Protein AF-A0A8F1MCR7-F1 (afdb_monomer)

Radius of gyration: 17.25 Å; Cα contacts (8 Å, |Δi|>4): 186; chains: 1; bounding box: 39×40×49 Å

Mean predicted aligned error: 11.76 Å

Foldseek 3Di:
DEEEEEAPDLQSVLVVLLVCVVCVPYAYEYEYCDPDDPPDDPRHHYDHAQPPQAPHQEYEYDPPDDPVRHDYPHDYHYLVRVCVVPDLFEDDDDDDDPCSVVVLVVVVVVVVPPPDDDDDDDVVCSSPRSVDPPVVVVPPDDDDDDYDDDDD

Solvent-accessible surface area (backbone atoms only — not comparable to full-atom values): 9572 Å² total; per-residue (Å²): 100,39,38,32,36,39,35,71,50,74,57,28,55,37,49,54,52,43,50,43,72,74,39,76,82,46,47,52,37,39,26,26,85,52,92,74,70,82,90,69,60,92,91,46,50,75,42,69,39,58,75,89,44,47,85,29,55,32,37,39,40,38,89,89,55,63,70,90,67,60,61,54,77,41,46,82,43,33,71,67,55,52,46,66,75,66,55,85,59,69,70,77,88,79,80,65,97,69,60,42,70,58,56,53,54,51,52,50,57,58,46,69,74,41,99,60,94,82,74,76,65,46,94,89,32,51,60,52,52,65,70,47,80,69,55,84,80,64,76,86,78,74,90,84,76,82,87,74,83,83,80,133

InterPro domains:
  IPR036565 Mur-like, catalytic domain superfamily [G3DSA:3.40.1190.10] (74-145)
  IPR036565 Mur-like, catalytic domain superfamily [SSF53623] (76-114)

Organism: NCBI:txid2841263

pLDDT: mean 71.03, std 22.62, range [20.48, 92.31]

Structure (mmCIF, N/CA/C/O backbone):
data_AF-A0A8F1MCR7-F1
#
_entry.id   AF-A0A8F1MCR7-F1
#
loop_
_atom_site.group_PDB
_atom_site.id
_atom_site.type_symbol
_atom_site.label_atom_id
_atom_site.label_alt_id
_atom_site.label_comp_id
_atom_site.label_asym_id
_atom_site.label_entity_id
_atom_site.label_seq_id
_atom_site.pdbx_PDB_ins_code
_atom_site.Cartn_x
_atom_site.Cartn_y
_atom_site.Cartn_z
_atom_site.occupancy
_atom_site.B_iso_or_equiv
_atom_site.auth_seq_id
_atom_site.auth_comp_id
_atom_site.auth_asym_id
_atom_site.auth_atom_id
_atom_site.pdbx_PDB_model_num
ATOM 1 N N . MET A 1 1 ? -8.816 -7.403 -13.051 1.00 87.75 1 MET A N 1
ATOM 2 C CA . MET A 1 1 ? -8.450 -6.153 -12.355 1.00 87.75 1 MET A CA 1
ATOM 3 C C . MET A 1 1 ? -6.977 -6.242 -12.027 1.00 87.75 1 MET A C 1
ATOM 5 O O . MET A 1 1 ? -6.592 -7.187 -11.345 1.00 87.75 1 MET A O 1
ATOM 9 N N . LYS A 1 2 ? -6.180 -5.303 -12.524 1.00 90.12 2 LYS A N 1
ATOM 10 C CA . LYS A 1 2 ? -4.730 -5.248 -12.365 1.00 90.12 2 LYS A CA 1
ATOM 11 C C . LYS A 1 2 ? -4.374 -4.245 -11.271 1.00 90.12 2 LYS A C 1
ATOM 13 O O . LYS A 1 2 ? -4.621 -3.047 -11.412 1.00 90.12 2 LYS A O 1
ATOM 18 N N . ILE A 1 3 ? -3.813 -4.743 -10.172 1.00 92.19 3 ILE A N 1
ATOM 19 C CA . ILE A 1 3 ? -3.396 -3.940 -9.020 1.00 92.19 3 ILE A CA 1
ATOM 20 C C . ILE A 1 3 ? -1.873 -3.890 -8.984 1.00 92.19 3 ILE A C 1
ATOM 22 O O . ILE A 1 3 ? -1.202 -4.916 -8.864 1.00 92.19 3 ILE A O 1
ATOM 26 N N . VAL A 1 4 ? -1.326 -2.680 -9.040 1.00 92.31 4 VAL A N 1
ATOM 27 C CA . VAL A 1 4 ? 0.113 -2.440 -8.965 1.00 92.31 4 VAL A CA 1
ATOM 28 C C . VAL A 1 4 ? 0.474 -1.909 -7.585 1.00 92.31 4 VAL A C 1
ATOM 30 O O . VAL A 1 4 ? -0.093 -0.922 -7.123 1.00 92.31 4 VAL A O 1
ATOM 33 N N . ILE A 1 5 ? 1.451 -2.527 -6.929 1.00 91.62 5 ILE A N 1
ATOM 34 C CA . ILE A 1 5 ? 2.063 -2.006 -5.707 1.00 91.62 5 ILE A CA 1
ATOM 35 C C . ILE A 1 5 ? 3.354 -1.288 -6.097 1.00 91.62 5 ILE A C 1
ATOM 37 O O . ILE A 1 5 ? 4.343 -1.932 -6.441 1.00 91.62 5 ILE A O 1
ATOM 41 N N . ALA A 1 6 ? 3.342 0.043 -6.044 1.00 89.81 6 ALA A N 1
ATOM 42 C CA . ALA A 1 6 ? 4.505 0.873 -6.329 1.00 89.81 6 ALA A CA 1
ATOM 43 C C . ALA A 1 6 ? 5.300 1.123 -5.034 1.00 89.81 6 ALA A C 1
ATOM 45 O O . ALA A 1 6 ? 4.887 1.903 -4.168 1.00 89.81 6 ALA A O 1
ATOM 46 N N . GLY A 1 7 ? 6.450 0.458 -4.916 1.00 88.88 7 GLY A N 1
ATOM 47 C CA . GLY A 1 7 ? 7.365 0.479 -3.776 1.00 88.88 7 GLY A CA 1
ATOM 48 C C . GLY A 1 7 ? 7.137 -0.693 -2.818 1.00 88.88 7 GLY A C 1
ATOM 49 O O . GLY A 1 7 ? 6.178 -0.707 -2.045 1.00 88.88 7 GLY A O 1
ATOM 50 N N . PHE A 1 8 ? 8.065 -1.649 -2.800 1.00 87.88 8 PHE A N 1
ATOM 51 C CA . PHE A 1 8 ? 8.015 -2.876 -2.003 1.00 87.88 8 PHE A CA 1
ATOM 52 C C . PHE A 1 8 ? 8.863 -2.791 -0.726 1.00 87.88 8 PHE A C 1
ATOM 54 O O . PHE A 1 8 ? 9.762 -3.592 -0.460 1.00 87.88 8 PHE A O 1
ATOM 61 N N . GLY A 1 9 ? 8.595 -1.765 0.081 1.00 85.06 9 GLY A N 1
ATOM 62 C CA . GLY A 1 9 ? 9.086 -1.687 1.459 1.00 85.06 9 GLY A CA 1
ATOM 63 C C . GLY A 1 9 ? 8.185 -2.451 2.437 1.00 85.06 9 GLY A C 1
ATOM 64 O O . GLY A 1 9 ? 7.314 -3.223 2.040 1.00 85.06 9 GLY A O 1
ATOM 65 N N . VAL A 1 10 ? 8.318 -2.151 3.731 1.00 83.00 10 VAL A N 1
ATOM 66 C CA . VAL A 1 10 ? 7.439 -2.692 4.791 1.00 83.00 10 VAL A CA 1
ATOM 67 C C . VAL A 1 10 ? 5.958 -2.376 4.520 1.00 83.00 10 VAL A C 1
ATOM 69 O O . VAL A 1 10 ? 5.076 -3.218 4.711 1.00 83.00 10 VAL A O 1
ATOM 72 N N . GLU A 1 11 ? 5.672 -1.168 4.028 1.00 82.06 11 GLU A N 1
ATOM 73 C CA . GLU A 1 11 ? 4.313 -0.768 3.644 1.00 82.06 11 GLU A CA 1
ATOM 74 C C . GLU A 1 11 ? 3.826 -1.500 2.390 1.00 82.06 11 GLU A C 1
ATOM 76 O O . GLU A 1 11 ? 2.676 -1.928 2.348 1.00 82.06 11 G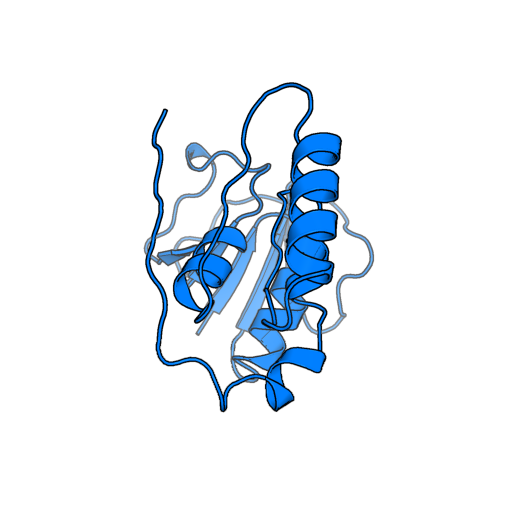LU A O 1
ATOM 81 N N . GLY A 1 12 ? 4.701 -1.707 1.401 1.00 85.88 12 GLY A N 1
ATOM 82 C CA . GLY A 1 12 ? 4.374 -2.429 0.169 1.00 85.88 12 GLY A CA 1
ATOM 83 C C . GLY A 1 12 ? 4.003 -3.889 0.428 1.00 85.88 12 GLY A C 1
ATOM 84 O O . GLY A 1 12 ? 2.973 -4.354 -0.055 1.00 85.88 12 GLY A O 1
ATOM 85 N N . GLN A 1 13 ? 4.777 -4.584 1.269 1.00 88.06 13 GLN A N 1
ATOM 86 C CA . GLN A 1 13 ? 4.472 -5.950 1.714 1.00 88.06 13 GLN A CA 1
ATOM 87 C C . GLN A 1 13 ? 3.120 -6.025 2.435 1.00 88.06 13 GLN A C 1
ATOM 89 O O . GLN A 1 13 ? 2.316 -6.925 2.181 1.00 88.06 13 GLN A O 1
ATOM 94 N N . SER A 1 14 ? 2.840 -5.050 3.305 1.00 86.25 14 SER A N 1
ATOM 95 C CA . SER A 1 14 ? 1.550 -4.957 3.990 1.00 86.25 14 SER A CA 1
ATOM 96 C C . SER A 1 14 ? 0.418 -4.756 2.980 1.00 86.25 14 SER A C 1
ATOM 98 O O . SER A 1 14 ? -0.521 -5.549 2.949 1.00 86.25 14 SER A O 1
ATOM 100 N N . ASN A 1 15 ? 0.528 -3.760 2.100 1.00 88.88 15 ASN A N 1
ATOM 101 C CA . ASN A 1 15 ? -0.472 -3.466 1.074 1.00 88.88 15 ASN A CA 1
ATOM 102 C C . ASN A 1 15 ? -0.766 -4.684 0.198 1.00 88.88 15 ASN A C 1
ATOM 104 O O . ASN A 1 15 ? -1.932 -5.029 0.019 1.00 88.88 15 ASN A O 1
ATOM 108 N N . LEU A 1 16 ? 0.270 -5.374 -0.285 1.00 89.38 16 LEU A N 1
ATOM 109 C CA . LEU A 1 16 ? 0.106 -6.587 -1.081 1.00 89.38 16 LEU A CA 1
ATOM 110 C C . LEU A 1 16 ? -0.742 -7.624 -0.337 1.00 89.38 16 LEU A C 1
ATOM 112 O O . LEU A 1 16 ? -1.693 -8.161 -0.900 1.00 89.38 16 LEU A O 1
ATOM 116 N N . ARG A 1 17 ? -0.454 -7.862 0.947 1.00 89.00 17 ARG A N 1
ATOM 117 C CA . ARG A 1 17 ? -1.240 -8.782 1.774 1.00 89.00 17 ARG A CA 1
ATOM 118 C C . ARG A 1 17 ? -2.699 -8.331 1.920 1.00 89.00 17 ARG A C 1
ATOM 120 O O . ARG A 1 17 ? -3.596 -9.148 1.737 1.00 89.00 17 ARG A O 1
ATOM 127 N N . TYR A 1 18 ? -2.945 -7.052 2.212 1.00 89.25 18 TYR A N 1
ATOM 128 C CA . TYR A 1 18 ? -4.299 -6.501 2.362 1.00 89.25 18 TYR A CA 1
ATOM 129 C C . TYR A 1 18 ? -5.134 -6.650 1.091 1.00 89.25 18 TYR A C 1
ATOM 131 O O . TYR A 1 18 ? -6.248 -7.175 1.118 1.00 89.25 18 TYR A O 1
ATOM 139 N N . PHE A 1 19 ? -4.594 -6.180 -0.034 1.00 89.25 19 PHE A N 1
ATOM 140 C CA . PHE A 1 19 ? -5.322 -6.170 -1.294 1.00 89.25 19 PHE A CA 1
ATOM 141 C C . PHE A 1 19 ? -5.505 -7.580 -1.845 1.00 89.25 19 PHE A C 1
ATOM 143 O O . PHE A 1 19 ? -6.553 -7.846 -2.422 1.00 89.25 19 PHE A O 1
ATOM 150 N N . ARG A 1 20 ? -4.569 -8.503 -1.598 1.00 88.94 20 ARG A N 1
ATOM 151 C CA . ARG A 1 20 ? -4.721 -9.918 -1.963 1.00 88.94 20 ARG A CA 1
ATOM 152 C C . ARG A 1 20 ? -5.830 -10.614 -1.176 1.00 88.94 20 ARG A C 1
ATOM 154 O O . ARG A 1 20 ? -6.576 -11.396 -1.753 1.00 88.94 20 ARG A O 1
ATOM 161 N N . GLU A 1 21 ? -5.978 -10.309 0.115 1.00 88.69 21 GLU A N 1
ATOM 162 C CA . GLU A 1 21 ? -7.108 -10.807 0.916 1.00 88.69 21 GLU A CA 1
ATOM 163 C C . GLU A 1 21 ? -8.449 -10.201 0.451 1.00 88.69 21 GLU A C 1
ATOM 165 O O . GLU A 1 21 ? -9.471 -10.886 0.454 1.00 88.69 21 GLU A O 1
ATOM 170 N N . LYS A 1 22 ? -8.454 -8.930 0.030 1.00 87.94 22 LYS A N 1
ATOM 171 C CA . LYS A 1 22 ? -9.656 -8.209 -0.424 1.00 87.94 22 LYS A CA 1
ATOM 172 C C . LYS A 1 22 ? -10.086 -8.580 -1.849 1.00 87.94 22 LYS A C 1
ATOM 174 O O . LYS A 1 22 ? -11.280 -8.662 -2.124 1.00 87.94 22 LYS A O 1
ATOM 179 N N . PHE A 1 23 ? -9.126 -8.806 -2.740 1.00 89.25 23 PHE A N 1
ATOM 180 C CA . PHE A 1 23 ? -9.326 -9.102 -4.157 1.00 89.25 23 PHE A CA 1
ATOM 181 C C . PHE A 1 23 ? -8.523 -10.349 -4.562 1.00 89.25 23 PHE A C 1
ATOM 183 O O . PHE A 1 23 ? -7.488 -10.241 -5.218 1.00 89.25 23 PHE A O 1
ATOM 190 N N . PRO A 1 24 ? -8.992 -11.558 -4.210 1.00 86.81 24 PRO A N 1
ATOM 191 C CA . PRO A 1 24 ? -8.245 -12.796 -4.451 1.00 86.81 24 PRO A CA 1
ATOM 192 C C . PRO A 1 24 ? -8.106 -13.170 -5.936 1.00 86.81 24 PRO A C 1
ATOM 194 O O . PRO A 1 24 ? -7.252 -13.980 -6.272 1.00 86.81 24 PRO A O 1
ATOM 197 N N . LYS A 1 25 ? -8.944 -12.601 -6.815 1.00 89.25 25 LYS A N 1
ATOM 198 C CA . LYS A 1 25 ? -8.923 -12.821 -8.274 1.00 89.25 25 LYS A CA 1
ATOM 199 C C . LYS A 1 25 ? -8.213 -11.703 -9.053 1.00 89.25 25 LYS A C 1
ATOM 201 O O . LYS A 1 25 ? -8.305 -11.679 -10.275 1.00 89.25 25 LYS A O 1
ATOM 206 N N . ALA A 1 26 ? -7.630 -10.721 -8.365 1.00 89.62 26 ALA A N 1
ATOM 207 C CA . ALA A 1 26 ? -6.921 -9.630 -9.025 1.00 89.62 26 ALA A CA 1
ATOM 208 C C . ALA A 1 26 ? -5.500 -10.054 -9.408 1.00 89.62 26 ALA A C 1
ATOM 210 O O . ALA A 1 26 ? -4.861 -10.827 -8.693 1.00 89.62 26 ALA A O 1
ATOM 211 N N . ASP A 1 27 ? -5.006 -9.490 -10.505 1.00 91.06 27 ASP A N 1
ATOM 212 C CA . ASP A 1 27 ? -3.631 -9.669 -10.949 1.00 91.06 27 ASP A CA 1
ATOM 213 C C . ASP A 1 27 ? -2.746 -8.660 -10.223 1.00 91.06 27 ASP A C 1
ATOM 215 O O . ASP A 1 27 ? -2.975 -7.448 -10.299 1.00 91.06 27 ASP A O 1
ATOM 219 N N . PHE A 1 28 ? -1.746 -9.159 -9.499 1.00 92.00 28 PHE A N 1
ATOM 220 C CA . PHE A 1 28 ? -0.838 -8.331 -8.714 1.00 92.00 28 PHE A CA 1
ATOM 22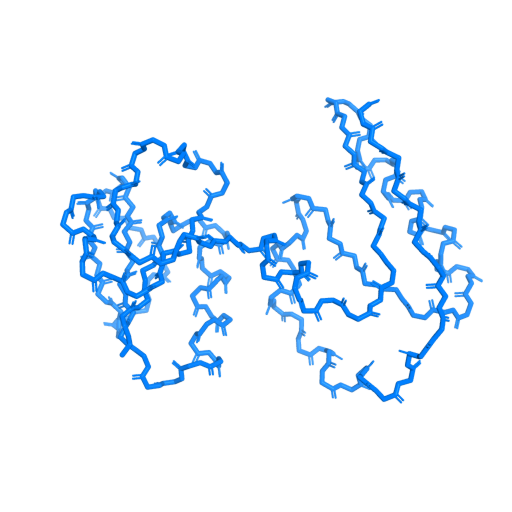1 C C . PHE A 1 28 ? 0.503 -8.169 -9.419 1.00 92.00 28 PHE A C 1
ATOM 223 O O . PHE A 1 28 ? 1.164 -9.151 -9.759 1.00 92.00 28 PHE A O 1
ATOM 230 N N . LEU A 1 29 ? 0.924 -6.915 -9.559 1.00 92.12 29 LEU A N 1
ATOM 231 C CA . LEU A 1 29 ? 2.251 -6.531 -10.023 1.00 92.12 29 LEU A CA 1
ATOM 232 C C . LEU A 1 29 ? 2.926 -5.690 -8.940 1.00 92.12 29 LEU A C 1
ATOM 234 O O . LEU A 1 29 ? 2.339 -4.744 -8.418 1.00 92.12 29 LEU A O 1
ATOM 238 N N . VAL A 1 30 ? 4.165 -6.011 -8.603 1.00 91.88 30 VAL A N 1
ATOM 239 C CA . VAL A 1 30 ? 4.997 -5.197 -7.716 1.00 91.88 30 VAL A CA 1
ATOM 240 C C . VAL A 1 30 ? 6.016 -4.456 -8.567 1.00 91.88 30 VAL A C 1
ATOM 242 O O . VAL A 1 30 ? 6.758 -5.081 -9.318 1.00 91.88 30 VAL A O 1
ATOM 245 N N . ALA A 1 31 ? 6.049 -3.132 -8.435 1.00 90.31 31 ALA A N 1
ATOM 246 C CA . ALA A 1 31 ? 7.009 -2.267 -9.106 1.00 90.31 31 ALA A CA 1
ATOM 247 C C . ALA A 1 31 ? 7.877 -1.540 -8.070 1.00 90.31 31 ALA A C 1
ATOM 249 O O . ALA A 1 31 ? 7.347 -0.889 -7.168 1.00 90.31 31 ALA A O 1
ATOM 250 N N . ASP A 1 32 ? 9.200 -1.629 -8.175 1.00 89.56 32 ASP A N 1
ATOM 251 C CA . ASP A 1 32 ? 10.154 -0.949 -7.282 1.00 89.56 32 ASP A CA 1
ATOM 252 C C . ASP A 1 32 ? 11.363 -0.447 -8.091 1.00 89.56 32 ASP A C 1
ATOM 254 O O . ASP A 1 32 ? 11.633 -0.943 -9.180 1.00 89.56 32 ASP A O 1
ATOM 258 N N . GLU A 1 33 ? 12.082 0.564 -7.596 1.00 86.50 33 GLU A N 1
ATOM 259 C CA . GLU A 1 33 ? 13.307 1.052 -8.256 1.00 86.50 33 GLU A CA 1
ATOM 260 C C . GLU A 1 33 ? 14.481 0.085 -8.062 1.00 86.50 33 GLU A C 1
ATOM 262 O O . GLU A 1 33 ? 15.428 0.098 -8.843 1.00 86.50 33 GLU A O 1
ATOM 267 N N . ARG A 1 34 ? 14.432 -0.752 -7.021 1.00 84.94 34 ARG A N 1
ATOM 268 C CA . ARG A 1 34 ? 15.454 -1.768 -6.755 1.00 84.94 34 ARG A CA 1
ATOM 269 C C . ARG A 1 34 ? 15.369 -2.897 -7.780 1.00 84.94 34 ARG A C 1
ATOM 271 O O . ARG A 1 34 ? 14.290 -3.260 -8.224 1.00 84.94 34 ARG A O 1
ATOM 278 N N . GLU A 1 35 ? 16.495 -3.515 -8.115 1.00 80.00 35 GLU A N 1
ATOM 279 C CA . GLU A 1 35 ? 16.499 -4.672 -9.028 1.00 80.00 35 GLU A CA 1
ATOM 280 C C . GLU A 1 35 ? 15.946 -5.943 -8.376 1.00 80.00 35 GLU A C 1
ATOM 282 O O . GLU A 1 35 ? 15.388 -6.806 -9.048 1.00 80.00 35 GLU A O 1
ATOM 287 N N . LYS A 1 36 ? 16.082 -6.051 -7.052 1.00 80.50 36 LYS A N 1
ATOM 288 C CA . LYS A 1 36 ? 15.599 -7.183 -6.268 1.00 80.50 36 LYS A CA 1
ATOM 289 C C . LYS A 1 36 ? 14.973 -6.693 -4.974 1.00 80.50 36 LYS A C 1
ATOM 291 O O . LYS A 1 36 ? 15.455 -5.746 -4.349 1.00 80.50 36 LYS A O 1
ATOM 296 N N . VAL A 1 37 ? 13.910 -7.373 -4.564 1.00 82.69 37 VAL A N 1
ATOM 297 C CA . VAL A 1 37 ? 13.228 -7.119 -3.300 1.00 82.69 37 VAL A CA 1
ATOM 298 C C . VAL A 1 37 ? 13.084 -8.411 -2.511 1.00 82.69 37 VAL A C 1
ATOM 300 O O . VAL A 1 37 ? 12.820 -9.476 -3.069 1.00 82.69 37 VAL A O 1
ATOM 303 N N . ASP A 1 38 ? 13.261 -8.310 -1.201 1.00 80.62 38 ASP A N 1
ATOM 304 C CA . ASP A 1 38 ? 13.105 -9.443 -0.298 1.00 80.62 38 ASP A CA 1
ATOM 305 C C . ASP A 1 38 ? 11.622 -9.701 -0.007 1.00 80.62 38 ASP A C 1
ATOM 307 O O . ASP A 1 38 ? 10.814 -8.769 0.044 1.00 80.62 38 ASP A O 1
ATOM 311 N N . ASN A 1 39 ? 11.269 -10.964 0.252 1.00 80.88 39 ASN A N 1
ATOM 312 C CA . ASN A 1 39 ? 9.918 -11.408 0.625 1.00 80.88 39 ASN A CA 1
ATOM 313 C C . ASN A 1 39 ? 8.835 -11.191 -0.446 1.00 80.88 39 ASN A C 1
ATOM 315 O O . ASN A 1 39 ? 7.654 -11.040 -0.115 1.00 80.88 39 ASN A O 1
ATOM 319 N N . LEU A 1 40 ? 9.207 -11.178 -1.727 1.00 84.38 40 LEU A N 1
ATOM 320 C CA . LEU A 1 40 ? 8.218 -11.249 -2.796 1.00 84.38 40 LEU A CA 1
ATOM 321 C C . LEU A 1 40 ? 7.635 -12.674 -2.860 1.00 84.38 40 LEU A C 1
ATOM 323 O O . LEU A 1 40 ? 8.401 -13.633 -2.945 1.00 84.38 40 LEU A O 1
ATOM 327 N N . PRO A 1 41 ? 6.303 -12.851 -2.832 1.00 83.75 41 PRO A N 1
ATOM 328 C CA . PRO A 1 41 ? 5.704 -14.162 -3.044 1.00 83.75 41 PRO A CA 1
ATOM 329 C C . PRO A 1 41 ? 5.918 -14.614 -4.493 1.00 83.75 41 PRO A C 1
ATOM 331 O O . PRO A 1 41 ? 5.691 -13.823 -5.404 1.00 83.75 41 PRO A O 1
ATOM 334 N N . GLU A 1 42 ? 6.228 -15.893 -4.714 1.00 77.00 42 GLU A N 1
ATOM 335 C CA . GLU A 1 42 ? 6.480 -16.474 -6.054 1.00 77.00 42 GLU A CA 1
ATOM 336 C C . GLU A 1 42 ? 5.329 -16.251 -7.053 1.00 77.00 42 GLU A C 1
ATOM 338 O O . GLU A 1 42 ? 5.528 -16.184 -8.259 1.00 77.00 42 GLU A O 1
ATOM 343 N N . ASN A 1 43 ? 4.114 -16.071 -6.537 1.00 82.25 43 A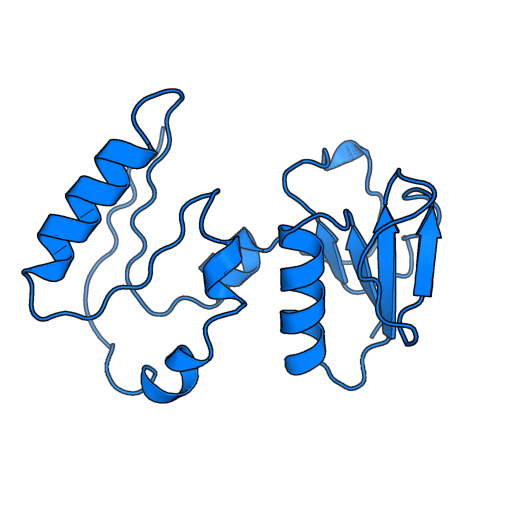SN A N 1
ATOM 344 C CA . ASN A 1 43 ? 2.888 -15.910 -7.316 1.00 82.25 43 ASN A CA 1
ATOM 345 C C . ASN A 1 43 ? 2.590 -14.450 -7.713 1.00 82.25 43 ASN A C 1
ATOM 347 O O . ASN A 1 43 ? 1.426 -14.114 -7.935 1.00 82.25 43 ASN A O 1
ATOM 351 N N . VAL A 1 44 ? 3.569 -13.546 -7.648 1.00 86.50 44 VAL A N 1
ATOM 352 C CA . VAL A 1 44 ? 3.375 -12.110 -7.890 1.00 86.50 44 VAL A CA 1
ATOM 353 C C . VAL A 1 44 ? 4.402 -11.631 -8.901 1.00 86.50 44 VAL A C 1
ATOM 355 O O . VAL A 1 44 ? 5.600 -11.826 -8.714 1.00 86.50 44 VAL A O 1
ATOM 358 N N . ALA A 1 45 ? 3.927 -10.987 -9.966 1.00 89.31 45 ALA A N 1
ATOM 359 C CA . ALA A 1 45 ? 4.806 -10.431 -10.981 1.00 89.31 45 ALA A CA 1
ATOM 360 C C . ALA A 1 45 ? 5.634 -9.281 -10.393 1.00 89.31 45 ALA A C 1
ATOM 362 O O . ALA A 1 45 ? 5.130 -8.478 -9.602 1.00 89.31 45 ALA A O 1
ATOM 363 N N . TYR A 1 46 ? 6.894 -9.186 -10.809 1.00 90.38 46 TYR A N 1
ATOM 364 C CA . TYR A 1 46 ? 7.813 -8.133 -10.396 1.00 90.38 46 TYR A CA 1
ATOM 365 C C . TYR A 1 46 ? 8.316 -7.350 -11.598 1.00 90.38 46 TYR A C 1
ATOM 367 O O . TYR A 1 46 ? 8.654 -7.938 -12.624 1.00 90.38 46 TYR A O 1
ATOM 375 N N . GLN A 1 47 ? 8.406 -6.036 -11.447 1.00 89.25 47 GLN A N 1
ATOM 376 C CA . GLN A 1 47 ? 8.974 -5.149 -12.444 1.00 89.25 47 GLN A CA 1
ATOM 377 C C . GLN A 1 47 ? 9.914 -4.142 -11.782 1.00 89.25 47 GLN A C 1
ATOM 379 O O . GLN A 1 47 ? 9.563 -3.487 -10.801 1.00 89.25 47 GLN A O 1
ATOM 384 N N . THR A 1 48 ? 11.096 -3.977 -12.363 1.00 88.44 48 THR A N 1
ATOM 385 C CA . THR A 1 48 ? 12.012 -2.903 -11.983 1.00 88.44 48 THR A CA 1
ATOM 386 C C . THR A 1 48 ? 11.603 -1.614 -12.698 1.00 88.44 48 THR A C 1
ATOM 388 O O . THR A 1 48 ? 11.490 -1.580 -13.922 1.00 88.44 48 THR A O 1
ATOM 391 N N . GLY A 1 49 ? 11.389 -0.543 -11.938 1.00 85.19 49 GLY A N 1
ATOM 392 C CA . GLY 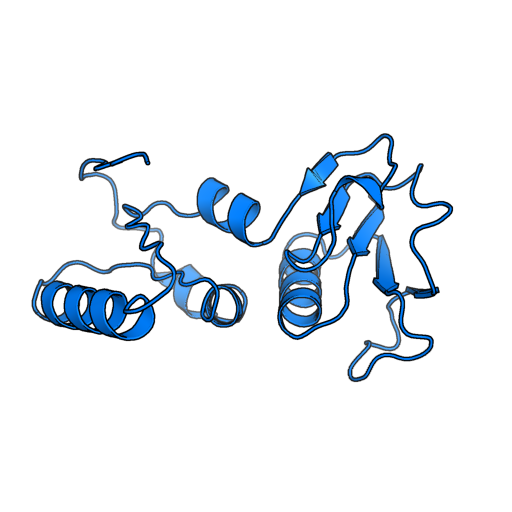A 1 49 ? 10.971 0.763 -12.442 1.00 85.19 49 GLY A CA 1
ATOM 393 C C . GLY A 1 49 ? 9.459 0.920 -12.644 1.00 85.19 49 GLY A C 1
ATOM 394 O O . GLY A 1 49 ? 8.676 -0.028 -12.584 1.00 85.19 49 GLY A O 1
ATOM 395 N N . PHE A 1 50 ? 9.042 2.167 -12.880 1.00 83.88 50 PHE A N 1
ATOM 396 C CA . PHE A 1 50 ? 7.628 2.573 -12.947 1.00 83.88 50 PHE A CA 1
ATOM 397 C C . PHE A 1 50 ? 7.109 2.834 -14.372 1.00 83.88 50 PHE A C 1
ATOM 399 O O . PHE A 1 50 ? 6.041 3.421 -14.541 1.00 83.88 50 PHE A O 1
ATOM 406 N N . SER A 1 51 ? 7.858 2.444 -15.404 1.00 81.56 51 SER A N 1
ATOM 407 C CA . SER A 1 51 ? 7.431 2.549 -16.804 1.00 81.56 51 SER A CA 1
ATOM 408 C C . SER A 1 51 ? 6.370 1.495 -17.148 1.00 81.56 51 SER A C 1
ATOM 410 O O . SER A 1 51 ? 6.377 0.401 -16.595 1.00 81.56 51 SER A O 1
ATOM 412 N N . GLY A 1 52 ? 5.442 1.808 -18.060 1.00 78.81 52 GLY A N 1
ATOM 413 C CA . GLY A 1 52 ? 4.453 0.831 -18.547 1.00 78.81 52 GLY A CA 1
ATOM 414 C C . GLY A 1 52 ? 3.336 0.469 -17.557 1.00 78.81 52 GLY A C 1
ATOM 415 O O . GLY A 1 52 ? 2.711 -0.579 -17.685 1.00 78.81 52 GLY A O 1
ATOM 416 N N . LEU A 1 53 ? 3.064 1.323 -16.563 1.00 81.50 53 LEU A N 1
ATOM 417 C CA . LEU A 1 53 ? 1.978 1.130 -15.588 1.00 81.50 53 LEU A CA 1
ATOM 418 C C . LEU A 1 53 ? 0.649 1.778 -16.029 1.00 81.50 53 LEU A C 1
ATOM 420 O O . LEU A 1 53 ? -0.225 2.056 -15.204 1.00 81.50 53 LEU A O 1
ATOM 424 N N . GLU A 1 54 ? 0.497 2.047 -17.324 1.00 80.69 54 GLU A N 1
ATOM 425 C CA . GLU A 1 54 ? -0.643 2.788 -17.877 1.00 80.69 54 GLU A CA 1
ATOM 426 C C . GLU A 1 54 ? -1.940 1.973 -17.864 1.00 80.69 54 GLU A C 1
ATOM 428 O O . GLU A 1 54 ? -2.995 2.548 -17.605 1.00 80.69 54 GLU A O 1
ATOM 433 N N . ASP A 1 55 ? -1.837 0.647 -18.005 1.00 84.00 55 ASP A N 1
ATOM 434 C CA . ASP A 1 55 ? -2.966 -0.300 -18.036 1.00 84.00 55 ASP A CA 1
ATOM 435 C C . ASP A 1 55 ? -3.410 -0.785 -16.643 1.00 84.00 55 ASP A C 1
ATOM 437 O O . ASP A 1 55 ? -4.134 -1.773 -16.509 1.00 84.00 55 ASP A O 1
ATOM 441 N N . ALA A 1 56 ? -2.885 -0.189 -15.572 1.00 86.81 56 ALA A N 1
ATOM 442 C CA . ALA A 1 56 ? -3.229 -0.586 -14.213 1.00 86.81 56 ALA A CA 1
ATOM 443 C C . ALA A 1 56 ? -4.559 0.042 -13.781 1.00 86.81 56 ALA A C 1
ATOM 445 O O . ALA A 1 56 ? -4.707 1.258 -13.843 1.00 86.81 56 ALA A O 1
ATOM 446 N N . ASP A 1 57 ? -5.483 -0.761 -13.246 1.00 89.81 57 ASP A N 1
ATOM 447 C CA . ASP A 1 57 ? -6.745 -0.247 -12.693 1.00 89.81 57 ASP A CA 1
ATOM 448 C C . ASP A 1 57 ? -6.503 0.535 -11.390 1.00 89.81 57 ASP A C 1
ATOM 450 O O . ASP A 1 57 ? -7.136 1.558 -11.121 1.00 89.81 57 ASP A O 1
ATOM 454 N N . LEU A 1 58 ? -5.575 0.039 -10.563 1.00 89.81 58 LEU A N 1
ATOM 455 C CA . LEU A 1 58 ? -5.255 0.592 -9.251 1.00 89.81 58 LEU A CA 1
ATOM 456 C C . LEU A 1 58 ? -3.747 0.551 -9.003 1.00 89.81 58 LEU A C 1
ATOM 458 O O . LEU A 1 58 ? -3.150 -0.525 -8.991 1.00 89.81 58 LEU A O 1
ATOM 462 N N . ILE A 1 59 ? -3.142 1.703 -8.715 1.00 90.94 59 ILE A N 1
ATOM 463 C CA . ILE A 1 59 ? -1.745 1.801 -8.283 1.00 90.94 59 ILE A CA 1
ATOM 464 C C . ILE A 1 59 ? -1.693 2.218 -6.820 1.00 90.94 59 ILE A C 1
ATOM 466 O O . ILE A 1 59 ? -1.984 3.361 -6.472 1.00 90.94 59 ILE A O 1
ATOM 470 N N . VAL A 1 60 ? -1.267 1.307 -5.953 1.00 90.38 60 VAL A N 1
ATOM 471 C CA . VAL A 1 60 ? -1.045 1.574 -4.533 1.00 90.38 60 VAL A CA 1
ATOM 472 C C . VAL A 1 60 ? 0.388 2.055 -4.343 1.00 90.38 60 VAL A C 1
ATOM 474 O O . VAL A 1 60 ? 1.332 1.266 -4.393 1.00 90.38 60 VAL A O 1
ATOM 477 N N . ARG A 1 61 ? 0.558 3.358 -4.118 1.00 89.00 61 ARG A N 1
ATOM 478 C CA . ARG A 1 61 ? 1.871 3.980 -3.930 1.00 89.00 61 ARG A CA 1
ATOM 479 C C . ARG A 1 61 ? 2.325 3.949 -2.474 1.00 89.00 61 ARG A C 1
ATOM 481 O O . ARG A 1 61 ? 1.549 4.228 -1.556 1.00 89.00 61 ARG A O 1
ATOM 488 N N . SER A 1 62 ? 3.616 3.710 -2.290 1.00 85.38 62 SER A N 1
ATOM 489 C CA . SER A 1 62 ? 4.330 4.007 -1.051 1.00 85.38 62 SER A CA 1
ATOM 490 C C . SER A 1 62 ? 4.510 5.530 -0.880 1.00 85.38 62 SER A C 1
ATOM 492 O O . SER A 1 62 ? 4.733 6.234 -1.871 1.00 85.38 62 SER A O 1
ATOM 494 N N . PRO A 1 63 ? 4.437 6.080 0.347 1.00 76.44 63 PRO A N 1
ATOM 495 C CA . PRO A 1 63 ? 4.622 7.509 0.614 1.00 76.44 63 PRO A CA 1
ATOM 496 C C . PRO A 1 63 ? 6.013 8.022 0.225 1.00 76.44 63 PRO A C 1
ATOM 498 O O . PRO A 1 63 ? 6.158 9.208 -0.063 1.00 76.44 63 PRO A O 1
ATOM 501 N N . SER A 1 64 ? 7.018 7.144 0.183 1.00 75.62 64 SER A N 1
ATOM 502 C CA . SER A 1 64 ? 8.381 7.480 -0.245 1.00 75.62 64 SER A CA 1
ATOM 503 C C . SER A 1 64 ? 8.489 7.791 -1.740 1.00 75.62 64 SER A C 1
ATOM 505 O O . SER A 1 64 ? 9.490 8.363 -2.165 1.00 75.62 64 SER A O 1
ATOM 507 N N . LEU A 1 65 ? 7.484 7.427 -2.546 1.00 79.00 65 LEU A N 1
ATOM 508 C CA . LEU A 1 65 ? 7.494 7.675 -3.982 1.00 79.00 65 LEU A CA 1
ATOM 509 C C . LEU A 1 65 ? 6.780 8.990 -4.321 1.00 79.00 65 LEU A C 1
ATOM 511 O O . LEU A 1 65 ? 5.593 9.156 -4.006 1.00 79.00 65 LEU A O 1
ATOM 515 N N . PRO A 1 66 ? 7.466 9.930 -4.997 1.00 76.06 66 PRO A N 1
ATOM 516 C CA . PRO A 1 66 ? 6.839 11.160 -5.442 1.00 76.06 66 PRO A CA 1
ATOM 517 C C . PRO A 1 66 ? 5.800 10.862 -6.537 1.00 76.06 66 PRO A C 1
ATOM 519 O O . PRO A 1 66 ? 6.093 10.119 -7.476 1.00 76.06 66 PRO A O 1
ATOM 522 N N . PRO A 1 67 ? 4.610 11.489 -6.488 1.00 72.50 67 PRO A N 1
ATOM 523 C CA . PRO A 1 67 ? 3.520 11.207 -7.426 1.00 72.50 67 PRO A CA 1
ATOM 524 C C . PRO A 1 67 ? 3.889 11.511 -8.884 1.00 72.50 67 PRO A C 1
ATOM 526 O O . PRO A 1 67 ? 3.363 10.885 -9.790 1.00 72.50 67 PRO A O 1
ATOM 529 N N . LYS A 1 68 ? 4.853 12.411 -9.118 1.00 76.06 68 LYS A N 1
ATOM 530 C CA . LYS A 1 68 ? 5.346 12.761 -10.460 1.00 76.06 68 LYS A CA 1
ATOM 531 C C . LYS A 1 68 ? 6.021 11.596 -11.200 1.00 76.06 68 LYS A C 1
ATOM 533 O O . LYS A 1 68 ? 6.112 11.646 -12.422 1.00 76.06 68 LYS A O 1
ATOM 538 N N . LYS A 1 69 ? 6.517 10.581 -10.480 1.00 73.44 69 LYS A N 1
ATOM 539 C CA . LYS A 1 69 ? 7.168 9.399 -11.074 1.00 73.44 69 LYS A CA 1
ATOM 540 C C . LYS A 1 69 ? 6.171 8.358 -11.588 1.00 73.44 69 LYS A C 1
ATOM 542 O O . LYS A 1 69 ? 6.574 7.465 -12.323 1.00 73.44 69 LYS A O 1
ATOM 547 N N . ILE A 1 70 ? 4.897 8.459 -11.209 1.00 77.56 70 ILE A N 1
ATOM 548 C CA . ILE A 1 70 ? 3.867 7.481 -11.558 1.00 77.56 70 ILE A CA 1
ATOM 549 C C . ILE A 1 70 ? 2.924 8.133 -12.565 1.00 77.56 70 ILE A C 1
ATOM 551 O O . ILE A 1 70 ? 2.238 9.102 -12.245 1.00 77.56 70 ILE A O 1
ATOM 555 N N . LYS A 1 71 ? 2.891 7.592 -13.781 1.00 73.38 71 LYS A N 1
ATOM 556 C CA . LYS A 1 71 ? 1.918 7.952 -14.813 1.00 73.38 71 LYS A CA 1
ATOM 557 C C . LYS A 1 71 ? 1.026 6.746 -15.053 1.00 73.38 71 LYS A C 1
ATOM 559 O O . LYS A 1 71 ? 1.526 5.657 -15.313 1.00 73.38 71 LYS A O 1
ATOM 564 N N . THR A 1 72 ? -0.277 6.931 -14.902 1.00 74.75 72 THR A N 1
ATOM 565 C CA . THR A 1 72 ? -1.261 5.878 -15.137 1.00 74.75 72 THR A CA 1
ATOM 566 C C . THR A 1 72 ? -2.594 6.489 -15.538 1.00 74.75 72 THR A C 1
ATOM 568 O O . THR A 1 72 ? -2.872 7.638 -15.188 1.00 74.75 72 THR A O 1
ATOM 571 N N . SER A 1 73 ? -3.392 5.723 -16.278 1.00 72.94 73 SER A N 1
ATOM 572 C CA . SER A 1 73 ? -4.777 6.069 -16.595 1.00 72.94 73 SER A CA 1
ATOM 573 C C . SER A 1 73 ? -5.744 5.687 -15.464 1.00 72.94 73 SER A C 1
ATOM 575 O O . SER A 1 73 ? -6.839 6.242 -15.376 1.00 72.94 73 SER A O 1
ATOM 577 N N . GLY A 1 74 ? -5.329 4.770 -14.581 1.00 79.38 74 GLY A N 1
ATOM 578 C CA . GLY A 1 74 ? -6.138 4.267 -13.478 1.00 79.38 74 GLY A CA 1
ATOM 579 C C . GLY A 1 74 ? -6.047 5.082 -12.190 1.00 79.38 74 GLY A C 1
ATOM 580 O O . GLY A 1 74 ? -5.536 6.203 -12.127 1.00 79.38 74 GLY A O 1
ATOM 581 N N . GLN A 1 75 ? -6.561 4.496 -11.108 1.00 86.94 75 GLN A N 1
ATOM 582 C CA . GLN A 1 75 ? -6.648 5.169 -9.819 1.00 86.94 75 GLN A CA 1
ATOM 583 C C . GLN A 1 75 ? -5.325 5.083 -9.049 1.00 86.94 75 GLN A C 1
ATOM 585 O O . GLN A 1 75 ? -4.843 3.999 -8.718 1.00 86.94 75 GLN A O 1
ATOM 590 N N . ILE A 1 76 ? -4.770 6.236 -8.669 1.00 86.94 76 ILE A N 1
ATOM 591 C CA . ILE A 1 76 ? -3.647 6.301 -7.727 1.00 86.94 76 ILE A CA 1
ATOM 592 C C . ILE A 1 76 ? -4.194 6.267 -6.299 1.00 86.94 76 ILE A C 1
ATOM 594 O O . ILE A 1 76 ? -4.989 7.116 -5.891 1.00 86.94 76 ILE A O 1
ATOM 598 N N . TRP A 1 77 ? -3.730 5.304 -5.513 1.00 90.12 77 TRP A N 1
ATOM 599 C CA . TRP A 1 77 ? -4.181 5.047 -4.152 1.00 90.12 77 TRP A CA 1
ATOM 600 C C . TRP A 1 77 ? -3.009 4.904 -3.183 1.00 90.12 77 TRP A C 1
ATOM 602 O O . TRP A 1 77 ? -1.862 4.751 -3.594 1.00 90.12 77 TRP A O 1
ATOM 612 N N . SER A 1 78 ? -3.268 4.979 -1.879 1.00 87.19 78 SER A N 1
ATOM 613 C CA . SER A 1 78 ? -2.239 4.817 -0.843 1.00 87.19 78 SER A CA 1
ATOM 614 C C . SER A 1 78 ? -2.790 4.061 0.363 1.00 87.19 78 SER A C 1
ATOM 616 O O . SER A 1 78 ? -4.004 4.036 0.575 1.00 87.19 78 SER A O 1
ATOM 618 N N . ALA A 1 79 ? -1.904 3.478 1.176 1.00 83.31 79 ALA A N 1
ATOM 619 C CA . ALA A 1 79 ? -2.291 2.812 2.424 1.00 83.31 79 ALA A CA 1
ATOM 620 C C . ALA A 1 79 ? -3.073 3.755 3.355 1.00 83.31 79 ALA A C 1
ATOM 622 O O . ALA A 1 79 ? -4.090 3.379 3.934 1.00 83.31 79 ALA A O 1
ATOM 623 N N . THR A 1 80 ? -2.632 5.011 3.442 1.00 83.25 80 THR A N 1
ATOM 624 C CA . THR A 1 80 ? -3.279 6.051 4.244 1.00 83.25 80 THR A CA 1
ATOM 625 C C . THR A 1 80 ? -4.660 6.421 3.696 1.00 83.25 80 THR A C 1
ATOM 627 O O . THR A 1 80 ? -5.597 6.588 4.471 1.00 83.25 80 THR A O 1
ATOM 630 N N . ASN A 1 81 ? -4.819 6.502 2.370 1.00 85.38 81 ASN A N 1
ATOM 631 C CA . ASN A 1 81 ? -6.120 6.770 1.750 1.00 85.38 81 ASN A CA 1
ATOM 632 C C . ASN A 1 81 ? -7.096 5.615 1.998 1.00 85.38 81 ASN A C 1
ATOM 634 O O . ASN A 1 81 ? -8.245 5.860 2.357 1.00 85.38 81 ASN A O 1
ATOM 638 N N . GLU A 1 82 ? -6.637 4.366 1.858 1.00 85.38 82 GLU A N 1
ATOM 639 C CA . GLU A 1 82 ? -7.448 3.188 2.185 1.00 85.38 82 GLU A CA 1
ATOM 640 C C . GLU A 1 82 ? -7.867 3.210 3.656 1.00 85.38 82 GLU A C 1
ATOM 642 O O . GLU A 1 82 ? -9.027 2.952 3.973 1.00 85.38 82 GLU A O 1
ATOM 647 N N . PHE A 1 83 ? -6.947 3.569 4.553 1.00 82.88 83 PHE A N 1
ATOM 648 C CA . PHE A 1 83 ? -7.231 3.693 5.976 1.00 82.88 83 PHE A CA 1
ATOM 649 C C . PHE A 1 83 ? -8.320 4.737 6.250 1.00 82.88 83 PHE A C 1
ATOM 651 O O . PHE A 1 83 ? -9.304 4.424 6.918 1.00 82.88 83 PHE A O 1
ATOM 658 N N . PHE A 1 84 ? -8.196 5.948 5.700 1.00 82.50 84 PHE A N 1
ATOM 659 C CA . PHE A 1 84 ? -9.213 6.989 5.871 1.00 82.50 84 PHE A CA 1
ATOM 660 C C . PHE A 1 84 ? -10.566 6.589 5.277 1.00 82.50 84 PHE A C 1
ATOM 662 O O . PHE A 1 84 ? -11.597 6.873 5.876 1.00 82.50 84 PHE A O 1
ATOM 669 N N . ALA A 1 85 ? -10.575 5.886 4.143 1.00 84.38 85 ALA A N 1
ATOM 670 C CA . ALA A 1 85 ? -11.806 5.434 3.502 1.00 84.38 85 ALA A CA 1
ATOM 671 C C . ALA A 1 85 ? -12.502 4.282 4.251 1.00 84.38 85 ALA A C 1
ATOM 673 O O . ALA A 1 85 ? -13.700 4.064 4.064 1.00 84.38 85 ALA A O 1
ATOM 674 N N . LYS A 1 86 ? -11.766 3.500 5.051 1.00 84.12 86 LYS A N 1
ATOM 675 C CA . LYS A 1 86 ? -12.285 2.297 5.723 1.00 84.12 86 LYS A CA 1
ATOM 676 C C . LYS A 1 86 ? -12.426 2.418 7.232 1.00 84.12 86 LYS A C 1
ATOM 678 O O . LYS A 1 86 ? -13.070 1.550 7.814 1.00 84.12 86 LYS A O 1
ATOM 683 N N . CYS A 1 87 ? -11.841 3.424 7.874 1.00 80.25 87 CYS A N 1
ATOM 684 C CA . CYS A 1 87 ? -11.920 3.586 9.322 1.00 80.25 87 CYS A CA 1
ATOM 685 C C . CYS A 1 87 ? -13.308 4.115 9.739 1.00 80.25 87 CYS A C 1
ATOM 687 O O . CYS A 1 87 ? -13.633 5.253 9.411 1.00 80.25 87 CYS A O 1
ATOM 689 N N . PRO A 1 88 ? -14.118 3.341 10.491 1.00 78.62 88 PRO A N 1
ATOM 690 C CA . PRO A 1 88 ? -15.416 3.806 10.986 1.00 78.62 88 PRO A CA 1
ATOM 691 C C . PRO A 1 88 ? -15.300 4.627 12.283 1.00 78.62 88 PRO A C 1
ATOM 693 O O . PRO A 1 88 ? -16.284 5.187 12.754 1.00 78.62 88 PRO A O 1
ATOM 696 N N . ALA A 1 89 ? -14.115 4.649 12.901 1.00 79.00 89 ALA A N 1
ATOM 697 C CA . ALA A 1 89 ? -13.865 5.320 14.171 1.00 79.00 89 ALA A CA 1
ATOM 698 C C . ALA A 1 89 ? -13.295 6.734 13.958 1.00 79.00 89 ALA A C 1
ATOM 700 O O . ALA A 1 89 ? -12.644 6.970 12.936 1.00 79.00 89 ALA A O 1
ATOM 701 N N . PRO A 1 90 ? -13.458 7.650 14.934 1.00 79.06 90 PRO A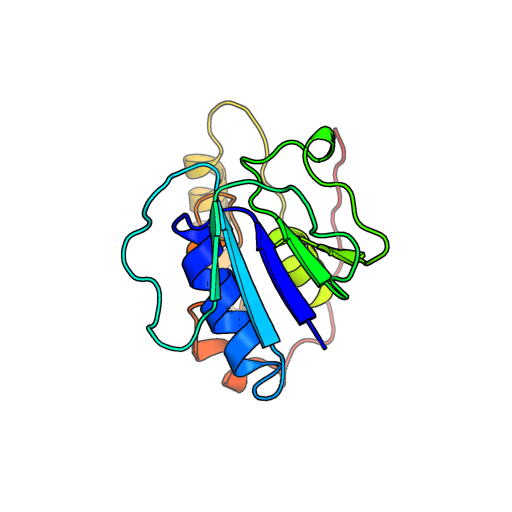 N 1
ATOM 702 C CA . PRO A 1 90 ? -12.843 8.972 14.890 1.00 79.06 90 PRO A CA 1
ATOM 703 C C . PRO A 1 90 ? -11.322 8.886 14.736 1.00 79.06 90 PRO A C 1
ATOM 705 O O . PRO A 1 90 ? -10.657 8.113 15.430 1.00 79.06 90 PRO A O 1
ATOM 708 N N . ILE A 1 91 ? -10.773 9.699 13.834 1.00 81.00 91 ILE A N 1
ATOM 709 C CA . ILE A 1 91 ? -9.348 9.698 13.502 1.00 81.00 91 ILE A CA 1
ATOM 710 C C . ILE A 1 91 ? -8.684 10.924 14.125 1.00 81.00 91 ILE A C 1
ATOM 712 O O . ILE A 1 91 ? -9.113 12.051 13.896 1.00 81.00 91 ILE A O 1
ATOM 716 N N . ILE A 1 92 ? -7.605 10.696 14.877 1.00 82.06 92 ILE A N 1
ATOM 717 C CA . ILE A 1 92 ? -6.755 11.756 15.429 1.00 82.06 92 ILE A CA 1
ATOM 718 C C . ILE A 1 92 ? -5.456 11.791 14.623 1.00 82.06 92 ILE A C 1
ATOM 720 O O . ILE A 1 92 ? -4.621 10.890 14.731 1.00 82.06 92 ILE A O 1
ATOM 724 N N . GLY A 1 93 ? -5.290 12.827 13.803 1.00 82.69 93 GLY A N 1
ATOM 725 C CA . GLY A 1 93 ? -4.067 13.066 13.042 1.00 82.69 93 GLY A CA 1
ATOM 726 C C . GLY A 1 93 ? -3.036 13.829 13.871 1.00 82.69 93 GLY A C 1
ATOM 727 O O . GLY A 1 93 ? -3.308 14.930 14.333 1.00 82.69 93 GLY A O 1
ATOM 728 N N . VAL A 1 94 ? -1.839 13.264 14.039 1.00 82.31 94 VAL A N 1
ATOM 729 C CA . VAL A 1 94 ? -0.706 13.937 14.693 1.00 82.31 94 VAL A CA 1
ATOM 730 C C . VAL A 1 94 ? 0.405 14.121 13.667 1.00 82.31 94 VAL A C 1
ATOM 732 O O . VAL A 1 94 ? 0.994 13.149 13.192 1.00 82.31 94 VAL A O 1
ATOM 735 N N . THR A 1 95 ? 0.704 15.372 13.331 1.00 84.88 95 THR A N 1
ATOM 736 C CA . THR A 1 95 ? 1.772 15.750 12.394 1.00 84.88 95 THR A CA 1
ATOM 737 C C . THR A 1 95 ? 2.788 16.664 13.097 1.00 84.88 95 THR A C 1
ATOM 739 O O . THR A 1 95 ? 2.537 17.134 14.203 1.00 84.88 95 THR A O 1
ATOM 742 N N . GLY A 1 96 ? 3.969 16.860 12.505 1.00 79.44 96 GLY A N 1
ATOM 743 C CA . GLY A 1 96 ? 5.011 17.749 13.038 1.00 79.44 96 GLY A CA 1
ATOM 744 C C . GLY A 1 96 ? 6.405 17.145 12.928 1.00 79.44 96 GLY A C 1
ATOM 745 O O . GLY A 1 96 ? 6.559 15.932 12.881 1.00 79.44 96 GLY A O 1
ATOM 746 N N . THR A 1 97 ? 7.465 17.944 12.859 1.00 73.62 97 THR A N 1
ATOM 747 C CA . THR A 1 97 ? 8.822 17.420 12.597 1.00 73.62 97 THR A CA 1
ATOM 748 C C . THR A 1 97 ? 9.394 16.668 13.803 1.00 73.62 97 THR A C 1
ATOM 750 O O . THR A 1 97 ? 9.985 15.599 13.645 1.00 73.62 97 THR A O 1
ATOM 753 N N . LYS A 1 98 ? 9.112 17.142 15.022 1.00 80.00 98 LYS A N 1
ATOM 754 C CA . LYS A 1 98 ? 9.558 16.556 16.297 1.00 80.00 98 LYS A CA 1
ATOM 755 C C . LYS A 1 98 ? 8.353 16.257 17.197 1.00 80.00 98 LYS A C 1
ATOM 757 O O . LYS A 1 98 ? 7.309 16.878 17.057 1.00 80.00 98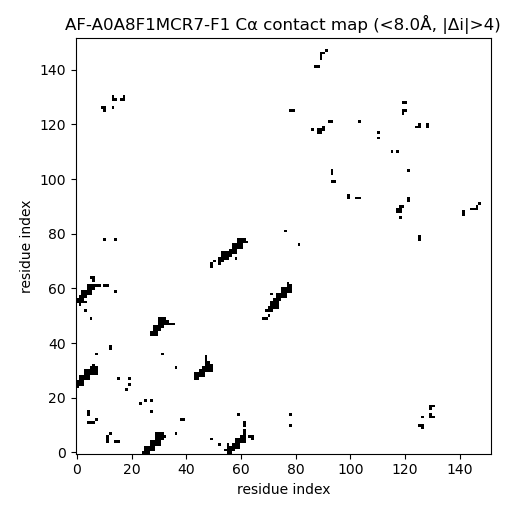 LYS A O 1
ATOM 762 N N . GLY A 1 99 ? 8.472 15.273 18.089 1.00 78.06 99 GLY A N 1
ATOM 763 C CA . GLY A 1 99 ? 7.449 14.987 19.109 1.00 78.06 99 GLY A CA 1
ATOM 764 C C . GLY A 1 99 ? 6.273 14.089 18.694 1.00 78.06 99 GLY A C 1
ATOM 765 O O . GLY A 1 99 ? 5.564 13.622 19.575 1.00 78.06 99 GLY A O 1
ATOM 766 N N . LYS A 1 100 ? 6.101 13.743 17.406 1.00 85.62 100 LYS A N 1
ATOM 767 C CA . LYS A 1 100 ? 5.002 12.870 16.919 1.00 85.62 100 LYS A CA 1
ATOM 768 C C . LYS A 1 100 ? 4.832 11.581 17.730 1.00 85.62 100 LYS A C 1
ATOM 770 O O . LYS A 1 100 ? 3.730 11.254 18.153 1.00 85.62 100 LYS A O 1
ATOM 775 N N . GLY A 1 101 ? 5.929 10.855 17.961 1.00 75.75 101 GLY A N 1
ATOM 776 C CA . GLY A 1 101 ? 5.899 9.591 18.706 1.00 75.75 101 GLY A CA 1
ATOM 777 C C . GLY A 1 101 ? 5.439 9.776 20.153 1.00 75.75 101 GLY A C 1
ATOM 778 O O . GLY A 1 101 ? 4.596 9.019 20.637 1.00 75.75 101 GLY A O 1
ATOM 779 N N . THR A 1 102 ? 5.938 10.820 20.817 1.00 85.06 102 THR A N 1
ATOM 780 C CA . THR A 1 102 ? 5.595 11.156 22.203 1.00 85.06 102 THR A CA 1
ATOM 781 C C . THR A 1 102 ? 4.143 11.606 22.320 1.00 85.06 102 THR A C 1
ATOM 783 O O . THR A 1 102 ? 3.404 11.050 23.129 1.00 85.06 102 THR A O 1
ATOM 786 N N . THR A 1 103 ? 3.702 12.539 21.471 1.00 85.88 103 THR A N 1
ATOM 787 C CA . THR A 1 103 ? 2.324 13.048 21.454 1.00 85.88 103 THR A CA 1
ATOM 788 C C . THR A 1 103 ? 1.329 11.932 21.149 1.00 85.88 103 THR A C 1
ATOM 790 O O . THR A 1 103 ? 0.349 11.776 21.873 1.00 85.88 103 THR A O 1
ATOM 793 N N . CYS A 1 104 ? 1.608 11.075 20.162 1.00 80.94 104 CYS A N 1
ATOM 794 C CA . CYS A 1 104 ? 0.762 9.916 19.887 1.00 80.94 104 CYS A CA 1
ATOM 795 C C . CYS A 1 104 ? 0.691 8.936 21.063 1.00 80.94 104 CYS A C 1
ATOM 797 O O . CYS A 1 104 ? -0.387 8.436 21.374 1.00 80.94 104 CYS A O 1
ATOM 799 N N . SER A 1 105 ? 1.823 8.648 21.713 1.00 78.44 105 SER A N 1
ATOM 800 C CA . SER A 1 105 ? 1.864 7.724 22.856 1.00 78.44 105 SER A CA 1
ATOM 801 C C 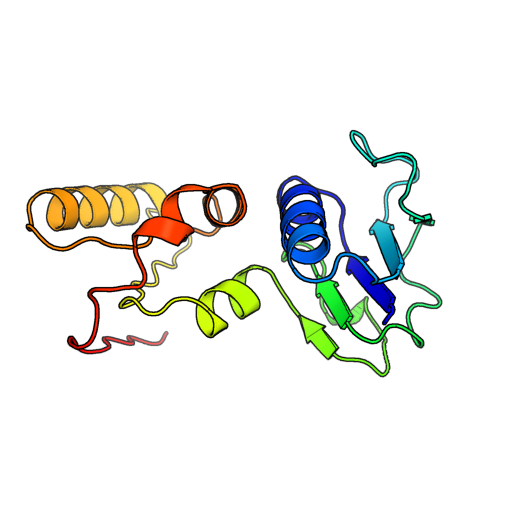. SER A 1 105 ? 1.103 8.284 24.055 1.00 78.44 105 SER A C 1
ATOM 803 O O . SER A 1 105 ? 0.438 7.542 24.777 1.00 78.44 105 SER A O 1
ATOM 805 N N . LEU A 1 106 ? 1.172 9.600 24.255 1.00 85.06 106 LEU A N 1
ATOM 806 C CA . LEU A 1 106 ? 0.446 10.299 25.304 1.00 85.06 106 LEU A CA 1
ATOM 807 C C . LEU A 1 106 ? -1.068 10.269 25.051 1.00 85.06 106 LEU A C 1
ATOM 809 O O . LEU A 1 106 ? -1.817 9.860 25.936 1.00 85.06 106 LEU A O 1
ATOM 813 N N . ILE A 1 107 ? -1.508 10.602 23.832 1.00 82.69 107 ILE A N 1
ATOM 814 C CA . ILE A 1 107 ? -2.918 10.496 23.417 1.00 82.69 107 ILE A CA 1
ATOM 815 C C . ILE A 1 107 ? -3.416 9.060 23.607 1.00 82.69 107 ILE A C 1
ATOM 817 O O . ILE A 1 107 ? -4.462 8.847 24.214 1.00 82.69 107 ILE A O 1
ATOM 821 N N . ALA A 1 108 ? -2.635 8.062 23.183 1.00 77.19 108 ALA A N 1
ATOM 822 C CA . ALA A 1 108 ? -2.991 6.658 23.353 1.00 77.19 108 ALA A CA 1
ATOM 823 C C . ALA A 1 108 ? -3.176 6.273 24.830 1.00 77.19 108 ALA A C 1
ATOM 825 O O . ALA A 1 108 ? -4.109 5.542 25.148 1.00 77.19 108 ALA A O 1
ATOM 826 N N . ARG A 1 109 ? -2.339 6.779 25.747 1.00 81.06 109 ARG A N 1
ATOM 827 C CA . ARG A 1 109 ? -2.487 6.542 27.196 1.00 81.06 109 ARG A CA 1
ATOM 828 C C . ARG A 1 109 ? -3.735 7.201 27.780 1.00 81.06 109 ARG A C 1
ATOM 830 O O . ARG A 1 109 ? -4.348 6.622 28.675 1.00 81.06 109 ARG A O 1
ATOM 837 N N . PHE A 1 110 ? -4.114 8.382 27.296 1.00 83.06 110 PHE A N 1
ATOM 838 C CA . PHE A 1 110 ? -5.363 9.027 27.703 1.00 83.06 110 PHE A CA 1
ATOM 839 C C . PHE A 1 110 ? -6.585 8.263 27.189 1.00 83.06 110 PHE A C 1
ATOM 841 O O . PHE A 1 110 ? -7.501 7.992 27.962 1.00 83.06 110 PHE A O 1
ATOM 848 N N . CYS A 1 111 ? -6.573 7.840 25.923 1.00 70.06 111 CYS A N 1
ATOM 849 C CA . CYS A 1 111 ? -7.658 7.059 25.335 1.00 70.06 111 CYS A CA 1
ATOM 850 C C . CYS A 1 111 ? -7.765 5.649 25.935 1.00 70.06 111 CYS A C 1
ATOM 852 O O . CYS A 1 111 ? -8.876 5.186 26.146 1.00 70.06 111 CYS A O 1
ATOM 854 N N . ALA A 1 112 ? -6.652 4.991 26.286 1.00 66.44 112 ALA A N 1
ATOM 855 C CA . ALA A 1 112 ? -6.646 3.668 26.930 1.00 66.44 112 ALA A CA 1
ATOM 856 C C . ALA A 1 112 ? -7.350 3.649 28.293 1.00 66.44 112 ALA A C 1
ATOM 858 O O . ALA A 1 112 ? -7.840 2.609 28.726 1.00 66.44 112 ALA A O 1
ATOM 859 N N . ARG A 1 113 ? -7.379 4.794 28.983 1.00 62.78 113 ARG A N 1
ATOM 860 C CA . ARG A 1 113 ? -8.102 4.956 30.248 1.00 62.78 113 ARG A CA 1
ATOM 861 C C . ARG A 1 113 ? -9.597 5.191 30.054 1.00 62.78 113 ARG A C 1
ATOM 863 O O . ARG A 1 113 ? -10.348 5.056 31.014 1.00 62.78 113 ARG A O 1
ATOM 870 N N . GLN A 1 114 ? -10.034 5.535 28.844 1.00 57.47 114 GLN A N 1
ATOM 871 C CA . GLN A 1 114 ? -11.447 5.662 28.513 1.00 57.47 114 GLN A CA 1
ATOM 872 C C . GLN A 1 114 ? -11.974 4.343 27.933 1.00 57.47 114 GLN A C 1
ATOM 874 O O . GLN A 1 114 ? -11.318 3.683 27.136 1.00 57.47 114 GLN A O 1
ATOM 879 N N . VAL A 1 115 ? -13.195 3.960 28.306 1.00 48.78 115 VAL A N 1
ATOM 880 C CA . VAL A 1 115 ? -13.826 2.659 27.985 1.00 48.78 115 VAL A CA 1
ATOM 881 C C . VAL A 1 115 ? -14.256 2.541 26.500 1.00 48.78 115 VAL A C 1
ATOM 883 O O . VAL A 1 115 ? -15.067 1.693 26.143 1.00 48.78 115 VAL A O 1
ATOM 886 N N . LYS A 1 116 ? -13.741 3.385 25.593 1.00 47.66 116 LYS A N 1
ATOM 887 C CA . LYS A 1 116 ? -14.104 3.375 24.164 1.00 47.66 116 LYS A CA 1
ATOM 888 C C . LYS A 1 116 ? -12.980 2.772 23.307 1.00 47.66 116 LYS A C 1
ATOM 890 O O . LYS A 1 116 ? -11.850 3.251 23.383 1.00 47.66 116 LYS A O 1
ATOM 895 N N . PRO A 1 117 ? -13.262 1.763 22.460 1.00 46.09 117 PRO A N 1
ATOM 896 C CA . PRO A 1 117 ? -12.271 1.253 21.513 1.00 46.09 117 PRO A CA 1
ATOM 897 C C . PRO A 1 117 ? -11.839 2.330 20.502 1.00 46.09 117 PRO A C 1
ATOM 899 O O . PRO A 1 117 ? -12.670 3.070 19.981 1.00 46.09 117 PRO A O 1
ATOM 902 N N . TYR A 1 118 ? -10.538 2.408 20.211 1.00 54.00 118 TYR A N 1
ATOM 903 C CA . TYR A 1 118 ? -9.957 3.355 19.255 1.00 54.00 118 TYR A CA 1
ATOM 904 C C . TYR A 1 118 ? -9.039 2.643 18.260 1.00 54.00 118 TYR A C 1
ATOM 906 O O . TYR A 1 118 ? -8.426 1.616 18.563 1.00 54.00 118 TYR A O 1
ATOM 914 N N . ILE A 1 119 ? -8.948 3.204 17.056 1.00 48.69 119 ILE A N 1
ATOM 915 C CA . ILE A 1 119 ? -8.109 2.706 15.969 1.00 48.69 119 ILE A CA 1
ATOM 916 C C . ILE A 1 119 ? -6.947 3.682 15.778 1.00 48.69 119 ILE A C 1
ATOM 918 O O . ILE A 1 119 ? -7.153 4.886 15.665 1.00 48.69 119 ILE A O 1
ATOM 922 N N . TRP A 1 120 ? -5.717 3.163 15.757 1.00 43.75 120 TRP A N 1
ATOM 923 C CA . TRP A 1 120 ? -4.509 3.981 15.666 1.00 43.75 120 TRP A CA 1
ATOM 924 C C . TRP A 1 120 ? -3.834 3.850 14.298 1.00 43.75 120 TRP A C 1
ATOM 926 O O . TRP A 1 120 ? -3.610 2.738 13.818 1.00 43.75 120 TRP A O 1
ATOM 936 N N . SER A 1 121 ? -3.448 4.986 13.716 1.00 42.38 121 SER A N 1
ATOM 937 C CA . SER A 1 121 ? -2.563 5.061 12.552 1.00 42.38 121 SER A CA 1
ATOM 938 C C . SER A 1 121 ? -1.568 6.212 12.734 1.00 42.38 121 SER A C 1
ATOM 940 O O . SER A 1 121 ? -1.905 7.377 12.543 1.00 42.38 121 SER A O 1
ATOM 942 N N . ALA A 1 122 ? -0.326 5.907 13.098 1.00 40.69 122 ALA A N 1
ATOM 943 C CA . ALA A 1 122 ? 0.797 6.811 12.843 1.00 40.69 122 ALA A CA 1
ATOM 944 C C . ALA A 1 122 ? 1.446 6.450 11.507 1.00 40.69 122 ALA A C 1
ATOM 946 O O . ALA A 1 122 ? 1.312 5.323 11.042 1.00 40.69 122 ALA A O 1
ATOM 947 N N . THR A 1 123 ? 2.219 7.353 10.912 1.00 41.59 123 THR A N 1
ATOM 948 C CA . THR A 1 123 ? 3.020 7.053 9.711 1.00 41.59 123 THR A CA 1
ATOM 949 C C . THR A 1 123 ? 3.959 5.855 9.936 1.00 41.59 123 THR A C 1
ATOM 951 O O . THR A 1 123 ? 4.164 5.054 9.040 1.00 41.59 123 THR A O 1
ATOM 954 N N . SER A 1 124 ? 4.435 5.640 11.168 1.00 36.47 124 SER A N 1
ATOM 955 C CA . SER A 1 124 ? 5.200 4.450 11.582 1.00 36.47 124 SER A CA 1
ATOM 956 C C . SER A 1 124 ? 4.344 3.244 12.010 1.00 36.47 124 SER A C 1
ATOM 958 O O . SER A 1 124 ? 4.878 2.201 12.366 1.00 36.47 124 SER A O 1
ATOM 960 N N . ALA A 1 125 ? 3.015 3.359 11.996 1.00 33.25 125 ALA A N 1
ATOM 961 C CA . ALA A 1 125 ? 2.087 2.339 12.490 1.00 33.25 125 ALA A CA 1
ATOM 962 C C . ALA A 1 125 ? 0.921 2.004 11.559 1.00 33.25 125 ALA A C 1
ATOM 964 O O . ALA A 1 125 ? 0.190 1.051 11.827 1.00 33.25 125 ALA A O 1
ATOM 965 N N . CYS A 1 126 ? 0.794 2.699 10.428 1.00 33.50 126 CYS A N 1
ATOM 966 C CA . CYS A 1 126 ? -0.006 2.253 9.291 1.00 33.50 126 CYS A CA 1
ATOM 967 C C . CYS A 1 126 ? 0.437 0.835 8.862 1.00 33.50 126 CYS A C 1
ATOM 969 O O . CYS A 1 126 ? -0.396 -0.016 8.561 1.00 33.50 126 CYS A O 1
ATOM 971 N N . GLN A 1 127 ? 1.734 0.530 9.042 1.00 35.78 127 GLN A N 1
ATOM 972 C CA . GLN A 1 127 ? 2.344 -0.805 8.940 1.00 35.78 127 GLN A CA 1
ATOM 973 C C . GLN A 1 127 ? 1.619 -1.893 9.759 1.00 35.78 127 GLN A C 1
ATOM 975 O O . GLN A 1 127 ? 1.593 -3.058 9.372 1.00 35.78 127 GLN A O 1
ATOM 980 N N . ARG A 1 128 ? 1.012 -1.542 10.901 1.00 30.89 128 ARG A N 1
ATOM 981 C CA . ARG A 1 128 ? 0.413 -2.509 11.834 1.00 30.89 128 ARG A CA 1
ATOM 982 C C . ARG A 1 128 ? -1.093 -2.676 11.658 1.00 30.89 128 ARG A C 1
ATOM 984 O O . ARG A 1 128 ? -1.641 -3.665 12.142 1.00 30.89 128 ARG A O 1
ATOM 991 N N . TRP A 1 129 ? -1.757 -1.758 10.954 1.00 35.62 129 TRP A N 1
ATOM 992 C CA . TRP A 1 129 ? -3.207 -1.804 10.767 1.00 35.62 129 TRP A CA 1
ATOM 993 C C . TRP A 1 129 ? -3.624 -2.892 9.776 1.00 35.62 129 TRP A C 1
ATOM 995 O O . TRP A 1 129 ? -4.487 -3.713 10.077 1.00 35.62 129 TRP A O 1
ATOM 1005 N N . ILE A 1 130 ? -2.910 -2.984 8.654 1.00 38.62 130 ILE A N 1
ATOM 1006 C CA . ILE A 1 130 ? -3.132 -4.000 7.619 1.00 38.62 130 ILE A CA 1
ATOM 1007 C C . ILE A 1 130 ? -2.875 -5.431 8.131 1.00 38.62 130 ILE A C 1
ATOM 1009 O O . ILE A 1 130 ? -3.525 -6.382 7.705 1.00 38.62 130 ILE A O 1
ATOM 1013 N N . SER A 1 131 ? -1.974 -5.603 9.100 1.00 29.50 131 SER A N 1
ATOM 1014 C CA . SER A 1 131 ? -1.692 -6.915 9.697 1.00 29.50 131 SER A CA 1
ATOM 1015 C C . SER A 1 131 ? -2.689 -7.315 10.804 1.00 29.50 131 SER A C 1
ATOM 1017 O O . SER A 1 131 ? -2.670 -8.451 11.290 1.00 29.50 131 SER A O 1
ATOM 1019 N N . CYS A 1 132 ? -3.585 -6.415 11.228 1.00 31.20 132 CYS A N 1
ATOM 1020 C CA . CYS A 1 132 ? -4.408 -6.617 12.417 1.00 31.20 132 CYS A CA 1
ATOM 1021 C C . CYS A 1 132 ? -5.697 -7.414 12.123 1.00 31.20 132 CYS A C 1
ATOM 1023 O O . CYS A 1 132 ? -6.773 -6.856 11.914 1.00 31.20 132 CYS A O 1
ATOM 1025 N N . ARG A 1 133 ? -5.618 -8.751 12.228 1.00 30.09 133 ARG A N 1
ATOM 1026 C CA . ARG A 1 133 ? -6.765 -9.697 12.203 1.00 30.09 133 ARG A CA 1
ATOM 1027 C C . ARG A 1 133 ? -7.891 -9.389 13.216 1.00 30.09 133 ARG A C 1
ATOM 1029 O O . ARG A 1 133 ? -8.960 -9.987 13.128 1.00 30.09 133 ARG A O 1
ATOM 1036 N N . LYS A 1 134 ? -7.687 -8.481 14.179 1.00 28.53 134 LYS A N 1
ATOM 1037 C CA . LYS A 1 134 ? -8.657 -8.162 15.247 1.00 28.53 134 LYS A CA 1
ATOM 1038 C C . LYS A 1 134 ? -9.866 -7.332 14.786 1.00 28.53 134 LYS A C 1
ATOM 1040 O O . LYS A 1 134 ? -10.852 -7.274 15.513 1.00 28.53 134 LYS A O 1
ATOM 1045 N N . LEU A 1 135 ? -9.836 -6.748 13.586 1.00 37.25 135 LEU A N 1
ATOM 1046 C CA . LEU A 1 135 ? -10.904 -5.858 13.106 1.00 37.25 135 LEU A CA 1
ATOM 1047 C C . LEU A 1 135 ? -12.216 -6.569 12.739 1.00 37.25 135 LEU A C 1
ATOM 1049 O O . LEU A 1 135 ? -13.274 -5.964 12.884 1.00 37.25 135 LEU A O 1
ATOM 1053 N N . LYS A 1 136 ? -12.201 -7.858 12.362 1.00 27.47 136 LYS A N 1
ATOM 1054 C CA . LYS A 1 136 ? -13.445 -8.590 12.026 1.00 27.47 136 LYS A CA 1
ATOM 1055 C C . LYS A 1 136 ? -14.416 -8.762 13.207 1.00 27.47 136 LYS A C 1
ATOM 1057 O O . LYS A 1 136 ? -15.582 -9.041 12.971 1.00 27.47 136 LYS A O 1
ATOM 1062 N N . LYS A 1 137 ? -13.968 -8.590 14.458 1.00 27.08 137 LYS A N 1
ATOM 1063 C CA . LYS A 1 137 ? -14.839 -8.627 15.651 1.00 27.08 137 LYS A CA 1
ATOM 1064 C C . LYS A 1 137 ? -15.278 -7.242 16.152 1.00 27.08 137 LYS A C 1
ATOM 1066 O O . LYS A 1 137 ? -16.025 -7.174 17.117 1.00 27.08 137 LYS A O 1
ATOM 1071 N N . MET A 1 138 ? -14.811 -6.148 15.544 1.00 32.66 138 MET A N 1
ATOM 1072 C CA . MET A 1 138 ? -14.966 -4.779 16.074 1.00 32.66 138 MET A CA 1
ATOM 1073 C C . MET A 1 138 ? -15.921 -3.887 15.263 1.00 32.66 138 MET A C 1
ATOM 1075 O O . MET A 1 138 ? -16.022 -2.696 15.539 1.00 32.66 138 MET A O 1
ATOM 1079 N N . THR A 1 139 ? -16.622 -4.430 14.267 1.00 32.62 139 THR A N 1
ATOM 1080 C CA . THR A 1 139 ? -17.491 -3.663 13.358 1.00 32.62 139 THR A CA 1
ATOM 1081 C C . THR A 1 139 ? -18.933 -3.481 13.844 1.00 32.62 139 THR A C 1
ATOM 1083 O O . THR A 1 139 ? -19.676 -2.743 13.210 1.00 32.62 139 THR A O 1
ATOM 1086 N N . SER A 1 140 ? -19.361 -4.106 14.948 1.00 25.42 140 SER A N 1
ATOM 1087 C CA . SER A 1 140 ? -20.781 -4.103 15.345 1.00 25.42 140 SER A CA 1
ATOM 1088 C C . SER A 1 140 ? -21.237 -2.915 16.202 1.00 25.42 140 SER A C 1
ATOM 1090 O O . SER A 1 140 ? -22.428 -2.811 16.469 1.00 25.42 140 SER A O 1
ATOM 1092 N N . SER A 1 141 ? -20.338 -2.045 16.680 1.00 27.53 141 SER A N 1
ATOM 1093 C CA . SER A 1 141 ? -20.656 -1.212 17.858 1.00 27.53 141 SER A CA 1
ATOM 1094 C C . SER A 1 141 ? -20.161 0.237 17.796 1.00 27.53 141 SER A C 1
ATOM 1096 O O . SER A 1 141 ? -19.660 0.741 18.796 1.00 27.53 141 SER A O 1
ATOM 1098 N N . PHE A 1 142 ? -20.252 0.927 16.656 1.00 33.19 142 PHE A N 1
ATOM 1099 C CA . PHE A 1 142 ? -19.781 2.318 16.569 1.00 33.19 142 PHE A CA 1
ATOM 1100 C C . PHE A 1 142 ? -20.648 3.192 15.667 1.00 33.19 142 PHE A C 1
ATOM 1102 O O . PHE A 1 142 ? -20.346 3.373 14.494 1.00 33.19 142 PHE A O 1
ATOM 1109 N N . THR A 1 143 ? -21.718 3.756 16.228 1.00 28.03 143 THR A N 1
ATOM 1110 C CA . THR A 1 143 ? -22.602 4.696 15.522 1.00 28.03 143 THR A CA 1
ATOM 1111 C C . THR A 1 143 ? -22.473 6.157 15.937 1.00 28.03 143 THR A C 1
ATOM 1113 O O . THR A 1 143 ? -23.089 6.970 15.272 1.00 28.03 143 THR A O 1
ATOM 1116 N N . ASN A 1 144 ? -21.694 6.566 16.949 1.00 28.70 144 ASN A N 1
ATOM 1117 C CA . ASN A 1 144 ? -21.685 7.988 17.341 1.00 28.70 144 ASN A CA 1
ATOM 1118 C C . ASN A 1 144 ? -20.388 8.453 18.026 1.00 28.70 144 ASN A C 1
ATOM 1120 O O . ASN A 1 144 ? -20.095 7.995 19.131 1.00 28.70 144 ASN A O 1
ATOM 1124 N N . CYS A 1 145 ? -19.654 9.392 17.404 1.00 26.25 145 CYS A N 1
ATOM 1125 C CA . CYS A 1 145 ? -19.060 10.591 18.040 1.00 26.25 145 CYS A CA 1
ATOM 1126 C C . CYS A 1 145 ? -18.163 11.406 17.066 1.00 26.25 145 CYS A C 1
ATOM 1128 O O . CYS A 1 145 ? -17.630 10.833 16.119 1.00 26.25 145 CYS A O 1
ATOM 1130 N N . PRO A 1 146 ? -17.994 12.729 17.296 1.00 26.08 146 PRO A N 1
ATOM 1131 C CA . PRO A 1 146 ? -17.695 13.736 16.269 1.00 26.08 146 PRO A CA 1
ATOM 1132 C C . PRO A 1 146 ? -16.209 13.908 15.899 1.00 26.08 146 PRO A C 1
ATOM 1134 O O . PRO A 1 146 ? -15.304 13.488 16.619 1.00 26.08 146 PRO A O 1
ATOM 1137 N N . VAL A 1 147 ? -15.996 14.572 14.756 1.00 30.58 147 VAL A N 1
ATOM 1138 C CA . VAL A 1 147 ? -14.715 14.883 14.098 1.00 30.58 147 VAL A CA 1
ATOM 1139 C C . VAL A 1 147 ? -14.118 16.180 14.658 1.00 30.58 147 VAL A C 1
ATOM 1141 O O . VAL A 1 147 ? -14.788 17.208 14.646 1.00 30.58 147 VAL A O 1
ATOM 1144 N N . PHE A 1 148 ? -12.845 16.163 15.065 1.00 25.05 148 PHE A N 1
ATOM 1145 C CA . PHE A 1 148 ? -12.036 17.379 15.213 1.00 25.05 148 PHE A CA 1
ATOM 1146 C C . PHE A 1 148 ? -10.901 17.342 14.191 1.00 25.05 148 PHE A C 1
ATOM 1148 O O . PHE A 1 148 ? -9.940 16.587 14.325 1.00 25.05 148 PHE A O 1
ATOM 1155 N N . ASN A 1 149 ? -11.058 18.147 13.142 1.00 22.28 149 ASN A N 1
ATOM 1156 C CA . ASN A 1 149 ? -10.050 18.406 12.127 1.00 22.28 149 ASN A CA 1
ATOM 1157 C C . ASN A 1 149 ? -9.433 19.771 12.451 1.00 22.28 149 ASN A C 1
ATOM 1159 O O . ASN A 1 149 ? -10.137 20.775 12.381 1.00 22.28 149 A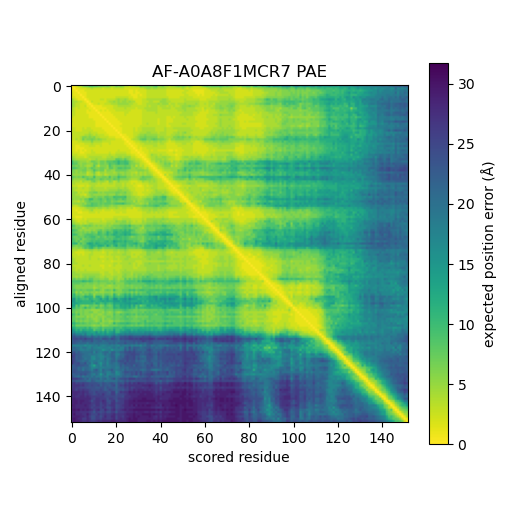SN A O 1
ATOM 1163 N N . CYS A 1 150 ? -8.157 19.821 12.830 1.00 22.52 150 CYS A N 1
ATOM 1164 C CA . CYS A 1 150 ? -7.426 21.083 12.900 1.00 22.52 150 CYS A CA 1
ATOM 1165 C C . CYS A 1 150 ? -6.353 21.040 11.816 1.00 22.52 150 CYS A C 1
ATOM 1167 O O . CYS A 1 150 ? -5.366 20.312 11.930 1.00 22.52 150 CYS A O 1
ATOM 1169 N N . GLY A 1 151 ? -6.637 21.737 10.717 1.00 20.48 151 GLY A N 1
ATOM 1170 C CA . GLY A 1 151 ? -5.714 21.928 9.614 1.00 20.48 151 GLY A CA 1
ATOM 1171 C C . GLY A 1 151 ? -4.637 22.954 9.961 1.00 20.48 151 GLY A C 1
ATOM 1172 O O . GLY A 1 151 ? -4.946 23.947 10.609 1.00 20.48 151 GLY A O 1
ATOM 1173 N N . ILE A 1 152 ? -3.440 22.657 9.442 1.00 28.80 152 ILE A N 1
ATOM 1174 C CA . ILE A 1 152 ? -2.250 23.503 9.215 1.00 28.80 152 ILE A CA 1
ATOM 1175 C C . ILE A 1 152 ? -1.636 24.154 10.459 1.00 28.80 152 ILE A C 1
ATOM 1177 O O . ILE A 1 152 ? -2.221 25.101 11.018 1.00 28.80 152 ILE A O 1
#

Nearest PDB structures (foldseek):
  3wnv-assembly1_A  TM=6.749E-01  e=4.557E-03  Paecilomyces sp. 'thermophila'
  7ke2-assembly1_A  TM=6.706E-01  e=2.809E-02  Staphylococcus aureus
  7tai-assembly1_C  TM=7.389E-01  e=9.652E-02  Homo sapiens
  4zgs-assembly1_B  TM=5.738E-01  e=3.887E-02  Chlamydomonas reinhardtii
  3r7l-assembly2_D  TM=5.865E-01  e=7.230E-01  Bacillus subtilis

Sequence (152 aa):
MKIVIAGFGVEGQSNLRYFREKFPKADFLVADEREKVDNLPENVAYQTGFSGLEDADLIVRSPSLPPKKIKTSGQIWSATNEFFAKCPAPIIGVTGTKGKGTTCSLIARFCARQVKPYIWSATSACQRWISCRKLKKMTSSFTNCPVFNCGI

Secondary structure (DSSP, 8-state):
-EEEEE--SHHHHHHHHHHHHH-TTSEEEEE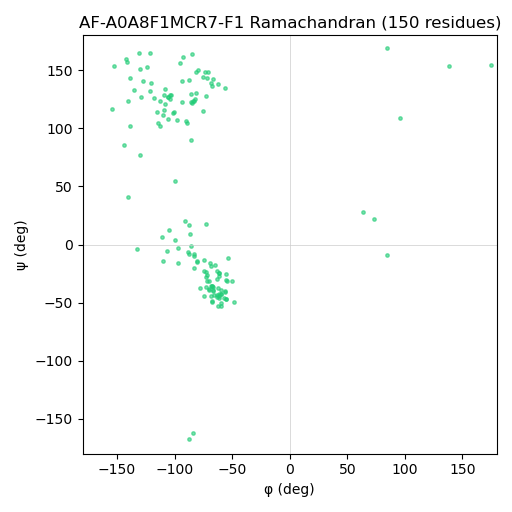ESSS--TT--TTSEEEESSTT-TT-SEEEE-TTS-GGG---SSEEEEHHHHHHHH--S-------SSSHHHHHHHHHHHHHTSSS------TTTHHHHTT-GGGGGSSSS-----------